Protein AF-A0A924R785-F1 (afdb_monomer)

pLDDT: mean 83.47, std 15.63, range [41.81, 98.19]

Sequence (136 aa):
MFKKLIALFFTPLLFVTAFSQTSTVRPKLKGWHLLNYQQDGYWGTGVKEAYELLAGRKSTTVVIAVIDSGIDTLHEDLKPILWTNPKEIPGNGKDDDGNGYTDDIHGWNFCGAANGENMAVNTHEIARVYHHWKKE

Mean predicted aligned error: 12.83 Å

Solvent-accessible surface area (backbone atoms only — not comparable to full-atom values): 9553 Å² total; per-residue (Å²): 143,83,84,83,86,81,86,81,83,83,76,84,81,79,79,77,79,77,80,77,80,74,79,73,76,72,72,83,70,79,66,49,62,44,32,30,45,92,84,71,70,31,94,29,70,26,50,66,61,51,51,62,75,48,59,94,59,87,84,76,94,77,90,78,90,83,92,73,100,73,77,70,73,78,39,81,90,45,46,86,72,58,64,65,46,88,60,49,63,87,82,71,82,44,48,70,70,69,83,84,52,63,50,42,43,76,55,80,70,90,71,38,45,98,86,70,45,80,57,92,74,74,83,53,65,69,59,54,52,47,63,73,69,54,76,132

Secondary structure (DSSP, 8-state):
-----------------------------TTGGG--HHHHSS-S--HHHHHHHHTTPPP--------SS---TT-TTTGGG----TT--TTSSS-SS-SS-TT-BTB--TTB-TTS-B-S----HHHHHHHHH---

Structure (mmCIF, N/CA/C/O backbone):
data_AF-A0A924R785-F1
#
_entry.id   AF-A0A924R785-F1
#
loop_
_atom_site.group_PDB
_atom_site.id
_atom_site.type_symbol
_atom_site.label_atom_id
_atom_site.label_alt_id
_atom_site.label_comp_id
_atom_site.label_asym_id
_atom_site.label_entity_id
_atom_site.label_seq_id
_atom_site.pdbx_PDB_ins_code
_atom_site.Cartn_x
_atom_site.Cartn_y
_atom_site.Cartn_z
_atom_site.occupancy
_atom_site.B_iso_or_equiv
_atom_site.auth_seq_id
_atom_site.auth_comp_id
_atom_site.auth_asym_id
_atom_site.auth_atom_id
_atom_site.pdbx_PDB_model_num
ATOM 1 N N . MET A 1 1 ? -20.350 52.053 89.224 1.00 44.69 1 MET A N 1
ATOM 2 C CA . MET A 1 1 ? -20.655 52.726 87.942 1.00 44.69 1 MET A CA 1
ATOM 3 C C . MET A 1 1 ? -19.370 52.876 87.141 1.00 44.69 1 MET A C 1
ATOM 5 O O . MET A 1 1 ? -18.648 53.824 87.374 1.00 44.69 1 MET A O 1
ATOM 9 N N . PHE A 1 2 ? -19.053 51.934 86.254 1.00 44.69 2 PHE A N 1
ATOM 10 C CA . PHE A 1 2 ? -18.031 52.102 85.210 1.00 44.69 2 PHE A CA 1
ATOM 11 C C . PHE A 1 2 ? -18.340 51.077 84.114 1.00 44.69 2 PHE A C 1
ATOM 13 O O . PHE A 1 2 ? -18.049 49.894 84.269 1.00 44.69 2 PHE A O 1
ATOM 20 N N . LYS A 1 3 ? -19.006 51.506 83.038 1.00 41.81 3 LYS A N 1
ATOM 21 C CA . LYS A 1 3 ? -19.176 50.694 81.826 1.00 41.81 3 LYS A CA 1
ATOM 22 C C . LYS A 1 3 ? -18.112 51.150 80.830 1.00 41.81 3 LYS A C 1
ATOM 24 O O . LYS A 1 3 ? -18.143 52.292 80.386 1.00 41.81 3 LYS A O 1
ATOM 29 N N . LYS A 1 4 ? -17.142 50.280 80.542 1.00 49.56 4 LYS A N 1
ATOM 30 C CA . LYS A 1 4 ? -16.124 50.504 79.510 1.00 49.56 4 LYS A CA 1
AT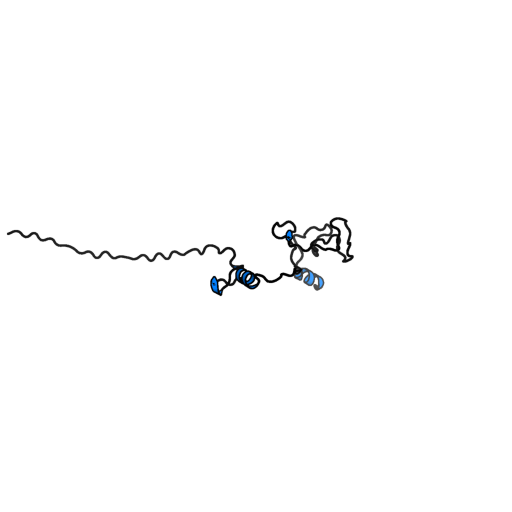OM 31 C C . LYS A 1 4 ? -16.767 50.339 78.129 1.00 49.56 4 LYS A C 1
ATOM 33 O O . LYS A 1 4 ? -17.403 49.322 77.867 1.00 49.56 4 LYS A O 1
ATOM 38 N N . LEU A 1 5 ? -16.598 51.352 77.282 1.00 49.38 5 LEU A N 1
ATOM 39 C CA . LEU A 1 5 ? -16.859 51.311 75.844 1.00 49.38 5 LEU A CA 1
ATOM 40 C C . LEU A 1 5 ? -15.955 50.256 75.188 1.00 49.38 5 LEU A C 1
ATOM 42 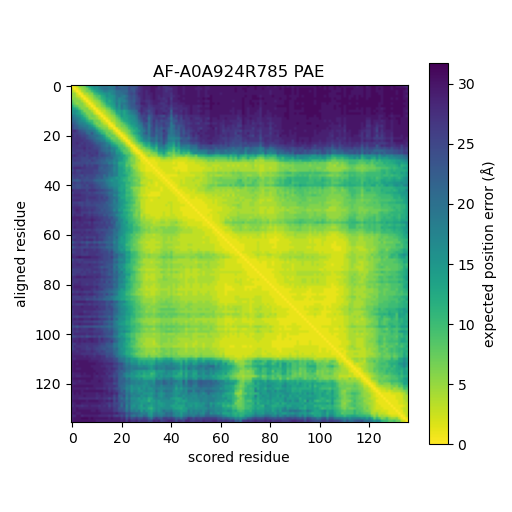O O . LEU A 1 5 ? -14.740 50.301 75.368 1.00 49.38 5 LEU A O 1
ATOM 46 N N . ILE A 1 6 ? -16.532 49.366 74.384 1.00 50.84 6 ILE A N 1
ATOM 47 C CA . ILE A 1 6 ? -15.803 48.582 73.381 1.00 50.84 6 ILE A CA 1
ATOM 48 C C . ILE A 1 6 ? -16.378 48.999 72.029 1.00 50.84 6 ILE A C 1
ATOM 50 O O . ILE A 1 6 ? -17.502 48.643 71.686 1.00 50.84 6 ILE A O 1
ATOM 54 N N . ALA A 1 7 ? -15.625 49.820 71.300 1.00 53.22 7 ALA A N 1
ATOM 55 C CA . ALA A 1 7 ? -15.922 50.167 69.919 1.00 53.22 7 ALA A CA 1
ATOM 56 C C . ALA A 1 7 ? -15.391 49.044 69.019 1.00 53.22 7 AL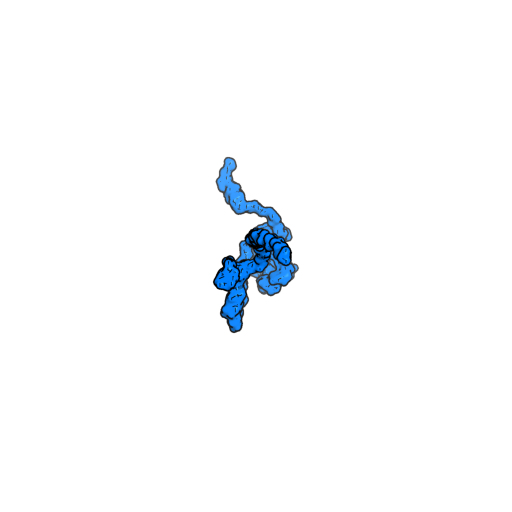A A C 1
ATOM 58 O O . ALA A 1 7 ? -14.181 48.859 68.900 1.00 53.22 7 ALA A O 1
ATOM 59 N N . LEU A 1 8 ? -16.297 48.272 68.419 1.00 48.44 8 LEU A N 1
ATOM 60 C CA . LEU A 1 8 ? -15.967 47.250 67.431 1.00 48.44 8 LEU A CA 1
ATOM 61 C C . LEU A 1 8 ? -16.000 47.912 66.043 1.00 48.44 8 LEU A C 1
ATOM 63 O O . LEU A 1 8 ? -17.072 48.150 65.491 1.00 48.44 8 LEU A O 1
ATOM 67 N N . PHE A 1 9 ? -14.836 48.265 65.496 1.00 49.72 9 PHE A N 1
ATOM 68 C CA . PHE A 1 9 ? -14.722 48.701 64.101 1.00 49.72 9 PHE A CA 1
ATOM 69 C C . PHE A 1 9 ? -14.873 47.477 63.190 1.00 49.72 9 PHE A C 1
ATOM 71 O O . PHE A 1 9 ? -14.023 4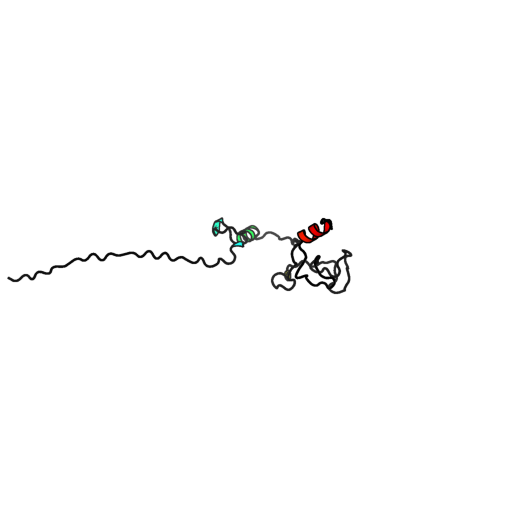6.591 63.184 1.00 49.72 9 PHE A O 1
ATOM 78 N N . PHE A 1 10 ? -15.971 47.421 62.439 1.00 52.34 10 PHE A N 1
ATOM 79 C CA . PHE A 1 10 ? -16.240 46.378 61.451 1.00 52.34 10 PHE A CA 1
ATOM 80 C C . PHE A 1 10 ? -15.605 46.797 60.116 1.00 52.34 10 PHE A C 1
ATOM 82 O O . PHE A 1 10 ? -16.152 47.629 59.394 1.00 52.34 10 PHE A O 1
ATOM 89 N N . THR A 1 11 ? -14.422 46.279 59.795 1.00 58.72 11 THR A N 1
ATOM 90 C CA . THR A 1 11 ? -13.821 46.425 58.461 1.00 58.72 11 THR A CA 1
ATOM 91 C C . THR A 1 11 ? -14.425 45.383 57.516 1.00 58.72 11 THR A C 1
ATOM 93 O O . THR A 1 11 ? -14.368 44.191 57.822 1.00 58.72 11 THR A O 1
ATOM 96 N N . PRO A 1 12 ? -14.997 45.765 56.359 1.00 54.81 12 PRO A N 1
ATOM 97 C CA . PRO A 1 12 ? -15.436 44.781 55.386 1.00 54.81 12 PRO A CA 1
ATOM 98 C C . PRO A 1 12 ? -14.202 44.231 54.667 1.00 54.81 12 PRO A C 1
ATOM 100 O O . PRO A 1 12 ? -13.506 44.944 53.943 1.00 54.81 12 PRO A O 1
ATOM 103 N N . LEU A 1 13 ? -13.917 42.950 54.887 1.00 57.16 13 LEU A N 1
ATOM 104 C CA . LEU A 1 13 ? -12.920 42.207 54.130 1.00 57.16 13 LEU A CA 1
ATOM 105 C C . LEU A 1 13 ? -13.467 42.017 52.705 1.00 57.16 13 LEU A C 1
ATOM 107 O O . LEU A 1 13 ? -14.348 41.189 52.476 1.00 57.16 13 LEU A O 1
ATOM 111 N N . LEU A 1 14 ? -12.993 42.826 51.753 1.00 57.59 14 LEU A N 1
ATOM 112 C CA . LEU A 1 14 ? -13.289 42.643 50.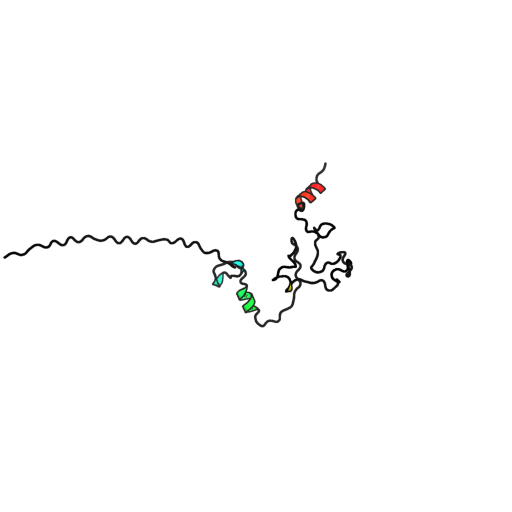331 1.00 57.59 14 LEU A CA 1
ATOM 113 C C . LEU A 1 14 ? -12.713 41.293 49.874 1.00 57.59 14 LEU A C 1
ATOM 115 O O . LEU A 1 14 ? -11.508 41.155 49.668 1.00 57.59 14 LEU A O 1
ATOM 119 N N . PHE A 1 15 ? -13.579 40.296 49.701 1.00 58.91 15 PHE A N 1
ATOM 120 C CA . PHE A 1 15 ? -13.244 39.060 49.000 1.00 58.91 15 PHE A CA 1
ATOM 121 C C . PHE A 1 15 ? -13.136 39.362 47.501 1.00 58.91 15 PHE A C 1
ATOM 123 O O . PHE A 1 15 ? -14.123 39.342 46.769 1.00 58.91 15 PHE A O 1
ATOM 130 N N . VAL A 1 16 ? -11.925 39.662 47.032 1.00 61.69 16 VAL A N 1
ATOM 131 C CA . VAL A 1 16 ? -11.618 39.629 45.600 1.00 61.69 16 VAL A CA 1
ATOM 132 C C . VAL A 1 16 ? -11.487 38.159 45.212 1.00 61.69 16 VAL A C 1
ATOM 134 O O . VAL A 1 16 ? -10.466 37.525 45.466 1.00 61.69 16 VAL A O 1
ATOM 137 N N . THR A 1 17 ? -12.529 37.585 44.615 1.00 61.62 17 THR A N 1
ATOM 138 C CA . THR A 1 17 ? -12.407 36.293 43.937 1.00 61.62 17 THR A CA 1
ATOM 139 C C . THR A 1 17 ? -11.569 36.503 42.681 1.00 61.62 17 THR A C 1
ATOM 141 O O . THR A 1 17 ? -12.069 36.971 41.657 1.00 61.62 17 THR A O 1
ATOM 144 N N . ALA A 1 18 ? -10.279 36.187 42.760 1.00 59.94 18 ALA A N 1
ATOM 145 C CA . ALA A 1 18 ? -9.434 36.060 41.587 1.00 59.94 18 ALA A CA 1
ATOM 146 C C . ALA A 1 18 ? -9.952 34.883 40.746 1.00 59.94 18 ALA A C 1
ATOM 148 O O . ALA A 1 18 ? -9.715 33.719 41.067 1.00 59.94 18 ALA A O 1
ATOM 149 N N . PHE A 1 19 ? -10.681 35.180 39.670 1.00 64.12 19 PHE A N 1
ATOM 150 C CA . PHE A 1 19 ? -10.911 34.217 38.599 1.00 64.12 19 PHE A CA 1
ATOM 151 C C . PHE A 1 19 ? -9.557 33.938 37.938 1.00 64.12 19 PHE A C 1
ATOM 153 O O . PHE A 1 19 ? -9.097 34.691 37.083 1.00 64.12 19 PHE A O 1
ATOM 160 N N . SER A 1 20 ? -8.888 32.867 38.360 1.00 62.16 20 SER A N 1
ATOM 161 C CA . SER A 1 20 ? -7.768 32.319 37.604 1.00 62.16 20 SER A CA 1
ATOM 162 C C . SER A 1 20 ? -8.337 31.676 36.339 1.00 62.16 20 SER A C 1
ATOM 164 O O . SER A 1 20 ? -8.886 30.575 36.384 1.00 62.16 20 SER A O 1
ATOM 166 N N . GLN A 1 21 ? -8.241 32.364 35.197 1.00 62.44 21 GLN A N 1
ATOM 167 C CA . GLN A 1 21 ? -8.330 31.686 33.907 1.00 62.44 21 GLN A CA 1
ATOM 168 C C . GLN A 1 21 ? -7.069 30.838 33.766 1.00 62.44 21 GLN A C 1
ATOM 170 O O . GLN A 1 21 ? -6.022 31.302 33.320 1.00 62.44 21 GLN A O 1
ATOM 175 N N . THR A 1 22 ? -7.165 29.577 34.183 1.00 56.28 22 THR A N 1
ATOM 176 C CA . THR A 1 22 ? -6.199 28.572 33.758 1.00 56.28 22 THR A CA 1
ATOM 177 C C . THR A 1 22 ? -6.393 28.405 32.258 1.00 56.28 22 THR A C 1
ATOM 179 O O . THR A 1 22 ? -7.333 27.744 31.815 1.00 56.28 22 THR A O 1
ATOM 182 N N . SER A 1 23 ? -5.525 29.031 31.467 1.00 56.72 23 SER A N 1
ATOM 183 C CA . SER A 1 23 ? -5.326 28.674 30.068 1.00 56.72 23 SER A CA 1
ATOM 184 C C . SER A 1 23 ? -4.862 27.224 30.054 1.00 56.72 23 SER A C 1
ATOM 186 O O . SER A 1 23 ? -3.672 26.940 30.188 1.00 56.72 23 SER A O 1
ATOM 188 N N . THR A 1 24 ? -5.800 26.282 29.975 1.00 59.25 24 THR A N 1
ATOM 189 C CA . THR A 1 24 ? -5.460 24.887 29.736 1.00 59.25 24 THR A CA 1
ATOM 190 C C . THR A 1 24 ? -4.825 24.853 28.353 1.00 59.25 24 THR A C 1
ATOM 192 O O . THR A 1 24 ? -5.499 24.952 27.328 1.00 59.25 24 THR A O 1
ATOM 195 N N . VAL A 1 25 ? -3.492 24.793 28.306 1.00 60.50 25 VAL A N 1
ATOM 196 C CA . VAL A 1 25 ? -2.788 24.357 27.103 1.00 60.50 25 VAL A CA 1
ATOM 197 C C . VAL A 1 25 ? -3.390 22.995 26.800 1.00 60.50 25 VAL A C 1
ATOM 199 O O . VAL A 1 25 ? -3.150 22.041 27.538 1.00 60.50 25 VAL A O 1
ATOM 202 N N . ARG A 1 26 ? -4.276 22.930 25.798 1.00 61.09 26 ARG A N 1
ATOM 203 C CA . ARG A 1 26 ? -4.934 21.678 25.437 1.00 61.09 26 ARG A CA 1
ATOM 204 C C . ARG A 1 26 ? -3.814 20.698 25.092 1.00 61.09 26 ARG A C 1
ATOM 206 O O . ARG A 1 26 ? -3.054 20.993 24.165 1.00 61.09 26 ARG A O 1
ATOM 213 N N . PRO A 1 27 ? -3.646 19.598 25.849 1.00 69.75 27 PRO A N 1
ATOM 214 C CA . PRO A 1 27 ? -2.607 18.631 25.545 1.00 69.75 27 PRO A CA 1
ATOM 215 C C . PRO A 1 27 ? -2.774 18.199 24.090 1.00 69.75 27 PRO A C 1
ATOM 217 O O . PRO A 1 27 ? -3.901 18.029 23.618 1.00 69.75 27 PRO A O 1
ATOM 220 N N . LYS A 1 28 ? -1.659 18.092 23.358 1.00 69.25 28 LYS A N 1
ATOM 221 C CA . LYS A 1 28 ? -1.668 17.704 21.945 1.00 69.25 28 LYS A CA 1
ATOM 222 C C . LYS A 1 28 ? -2.427 16.385 21.820 1.00 69.25 28 LYS A C 1
ATOM 224 O O . LYS A 1 28 ? -1.951 15.352 22.287 1.00 69.25 28 LYS A O 1
ATOM 229 N N . LEU A 1 29 ? -3.615 16.440 21.222 1.00 81.44 29 LEU A N 1
ATOM 230 C CA . LEU A 1 29 ? -4.495 15.287 21.131 1.00 81.44 29 LEU A CA 1
ATOM 231 C C . LEU A 1 29 ? -3.873 14.252 20.192 1.00 81.44 29 LEU A C 1
ATOM 233 O O . LEU A 1 29 ? -3.803 14.445 18.975 1.00 81.44 29 LEU A O 1
ATOM 237 N N . LYS A 1 30 ? -3.373 13.161 20.769 1.00 87.50 30 LYS A N 1
ATOM 238 C CA . LYS A 1 30 ? -2.830 12.036 20.009 1.00 87.50 30 LYS A CA 1
ATOM 239 C C . LYS A 1 30 ? -3.995 11.260 19.394 1.00 87.50 30 LYS A C 1
ATOM 241 O O . LYS A 1 30 ? -4.964 10.971 20.082 1.00 87.50 30 LYS A O 1
ATOM 246 N N . GLY A 1 31 ? -3.898 10.931 18.106 1.00 90.25 31 GLY A N 1
ATOM 247 C CA . GLY A 1 31 ? -4.915 10.115 17.435 1.00 90.25 31 GLY A CA 1
ATOM 248 C C . GLY A 1 31 ? -6.205 10.852 17.063 1.00 90.25 31 GLY A C 1
ATOM 249 O O . GLY A 1 31 ? -7.188 10.189 16.771 1.00 90.25 31 GLY A O 1
ATOM 250 N N . TRP A 1 32 ? -6.213 12.192 17.027 1.00 91.56 32 TRP A N 1
ATOM 251 C CA . TRP A 1 32 ? -7.412 12.981 16.686 1.00 91.56 32 TRP A CA 1
ATOM 252 C C . TRP A 1 32 ? -8.088 12.540 15.376 1.00 91.56 32 TRP A C 1
ATOM 254 O O . TRP A 1 32 ? -9.307 12.572 15.266 1.00 91.56 32 TRP A O 1
ATOM 264 N N . HIS A 1 33 ? -7.290 12.098 14.400 1.00 93.25 33 HIS A N 1
ATOM 265 C CA . HIS A 1 33 ? -7.743 11.628 13.094 1.00 93.25 33 HIS A CA 1
ATOM 266 C C . HIS A 1 33 ? -8.587 10.350 13.168 1.00 93.25 33 HIS A C 1
ATOM 268 O O . HIS A 1 33 ? -9.305 10.073 12.222 1.00 93.25 33 HIS A O 1
ATOM 274 N N . LEU A 1 34 ? -8.532 9.596 14.270 1.00 93.88 34 LEU A N 1
ATOM 275 C CA . LEU A 1 34 ? -9.325 8.382 14.482 1.00 93.88 34 LEU A CA 1
ATOM 276 C C . LEU A 1 34 ? -10.675 8.656 15.163 1.00 93.88 34 LEU A C 1
ATOM 278 O O . LEU A 1 34 ? -11.534 7.777 15.161 1.00 93.88 34 LEU A O 1
ATOM 282 N N . LEU A 1 35 ? -10.840 9.843 15.757 1.00 92.69 35 LEU A N 1
ATOM 283 C CA . LEU A 1 35 ? -12.017 10.237 16.536 1.00 92.69 35 LEU A CA 1
ATOM 284 C C . LEU A 1 35 ? -13.210 10.578 15.639 1.00 92.69 35 LEU A C 1
ATOM 286 O O . LEU A 1 35 ? -13.055 10.746 14.427 1.00 92.69 35 LEU A O 1
ATOM 290 N N . ASN A 1 36 ? -14.391 10.722 16.235 1.00 92.69 36 ASN A N 1
ATOM 291 C CA . ASN A 1 36 ? -15.588 11.165 15.527 1.00 92.69 36 ASN A CA 1
ATOM 292 C C . ASN A 1 36 ? -16.146 12.473 16.117 1.00 92.69 36 ASN A C 1
ATOM 294 O O . ASN A 1 36 ? -15.997 12.781 17.301 1.00 92.69 36 ASN A O 1
ATOM 298 N N . TYR A 1 37 ? -16.831 13.258 15.284 1.00 90.62 37 TYR A N 1
ATOM 299 C CA . TYR A 1 37 ? -17.323 14.569 15.710 1.00 90.62 37 TYR A CA 1
ATOM 300 C C . TYR A 1 37 ? -18.469 14.471 16.724 1.00 90.62 37 TYR A C 1
ATOM 302 O O . TYR A 1 37 ? -18.541 15.269 17.653 1.00 90.62 37 TYR A O 1
ATOM 310 N N . GLN A 1 38 ? -19.363 13.498 16.560 1.00 89.94 38 GLN A N 1
ATOM 311 C CA . GLN A 1 38 ? -20.598 13.399 17.342 1.00 89.94 38 GLN A CA 1
ATOM 312 C C . GLN A 1 38 ? -20.352 13.027 18.811 1.00 89.94 38 GLN A C 1
ATOM 314 O O . GLN A 1 38 ? -21.115 13.449 19.675 1.00 89.94 38 GLN A O 1
ATOM 319 N N . GLN A 1 39 ? -19.307 12.251 19.089 1.00 86.62 39 GLN A N 1
ATOM 320 C CA . GLN A 1 39 ? -18.955 11.766 20.421 1.00 86.62 39 GLN A CA 1
ATOM 321 C C . GLN A 1 39 ? -17.774 12.542 21.007 1.00 86.62 39 GLN A C 1
ATOM 323 O O . GLN A 1 39 ? -17.824 12.931 22.172 1.00 86.62 39 GLN A O 1
ATOM 328 N N . ASP A 1 40 ? -16.736 12.807 20.205 1.00 87.50 40 ASP A N 1
ATOM 329 C CA . ASP A 1 40 ? -15.481 13.383 20.701 1.00 87.50 40 ASP A CA 1
ATOM 330 C C . ASP A 1 40 ? -15.339 14.885 20.402 1.00 87.50 40 ASP A C 1
ATOM 332 O O . ASP A 1 40 ? -14.475 15.553 20.972 1.00 87.50 40 ASP A O 1
ATOM 336 N N . GLY A 1 41 ? -16.156 15.436 19.496 1.00 89.50 41 GLY A N 1
ATOM 337 C CA . GLY A 1 41 ? -16.074 16.835 19.061 1.00 89.50 41 GLY A CA 1
ATOM 338 C C . GLY A 1 41 ? -14.946 17.131 18.063 1.00 89.50 41 GLY A C 1
ATOM 339 O O . GLY A 1 41 ? -14.669 18.300 17.787 1.00 89.50 41 GLY A O 1
ATOM 340 N N . TYR A 1 42 ? -14.301 16.098 17.504 1.00 89.56 42 TYR A N 1
ATOM 341 C CA . TYR A 1 42 ? -13.207 16.225 16.534 1.00 89.56 42 TYR A CA 1
ATOM 342 C C . TYR A 1 42 ? -13.588 15.669 15.161 1.00 89.56 42 TYR A C 1
ATOM 344 O O . TYR A 1 42 ? -14.183 14.603 15.045 1.00 89.56 42 TYR A O 1
ATOM 352 N N . TRP A 1 43 ? -13.191 16.375 14.103 1.00 90.62 43 TRP A N 1
ATOM 353 C CA . TRP A 1 43 ? -13.405 15.968 12.710 1.00 90.62 43 TRP A CA 1
ATOM 354 C C . TRP A 1 43 ? -12.396 14.899 12.256 1.00 90.62 43 TRP A C 1
ATOM 356 O O . TRP A 1 43 ? -11.573 15.154 11.380 1.00 90.62 43 TRP A O 1
ATOM 366 N N . GLY A 1 44 ? -12.413 13.727 12.889 1.00 93.50 44 GLY A N 1
ATOM 367 C CA . GLY A 1 44 ? -11.657 12.554 12.444 1.00 93.50 44 GLY A CA 1
ATOM 368 C C . GLY A 1 44 ? -12.488 11.617 11.560 1.00 93.50 44 GLY A C 1
ATOM 369 O O . GLY A 1 44 ? -13.578 11.965 11.103 1.00 93.50 44 GLY A O 1
ATOM 370 N N . THR A 1 45 ? -11.958 10.422 11.301 1.00 94.81 45 THR A N 1
ATOM 371 C CA . THR A 1 45 ? -12.568 9.412 10.425 1.00 94.81 45 THR A CA 1
ATOM 372 C C . THR A 1 45 ? -13.525 8.457 11.143 1.00 94.81 45 THR A C 1
ATOM 374 O O . THR A 1 45 ? -14.183 7.672 10.464 1.00 94.81 45 THR A O 1
ATOM 377 N N . GLY A 1 46 ? -13.632 8.508 12.478 1.00 95.56 46 GLY A N 1
ATOM 378 C CA . GLY A 1 46 ? -14.524 7.630 13.250 1.00 95.56 46 GLY A CA 1
ATOM 379 C C . GLY A 1 46 ? -14.192 6.141 13.099 1.00 95.56 46 GLY A C 1
ATOM 380 O O . GLY A 1 46 ? -15.052 5.311 12.793 1.00 95.56 46 GLY A O 1
ATOM 381 N N . VAL A 1 47 ? -12.909 5.796 13.243 1.00 94.88 47 VAL A N 1
ATOM 382 C CA . VAL A 1 47 ? -12.415 4.433 12.975 1.00 94.88 47 VAL A CA 1
ATOM 383 C C . VAL A 1 47 ? -13.016 3.416 13.940 1.00 94.88 47 VAL A C 1
ATOM 385 O O . VAL A 1 47 ? -13.318 2.290 13.545 1.00 94.88 47 VAL A O 1
ATOM 388 N N . LYS A 1 48 ? -13.207 3.800 15.204 1.00 91.38 48 LYS A N 1
ATOM 389 C CA . LYS A 1 48 ? -13.752 2.909 16.231 1.00 91.38 48 LYS A CA 1
ATOM 390 C C . LYS A 1 48 ? -15.182 2.482 15.887 1.00 91.38 48 LYS A C 1
ATOM 392 O O . LYS A 1 48 ? -15.490 1.294 15.919 1.00 91.38 48 LYS A O 1
ATOM 397 N N . GLU A 1 49 ? -16.019 3.431 15.485 1.00 92.69 49 GLU A N 1
ATOM 398 C CA . GLU A 1 49 ? -17.417 3.196 15.115 1.00 92.69 49 GLU A CA 1
ATOM 399 C C . GLU A 1 49 ? -17.505 2.341 13.849 1.00 92.69 49 GLU A C 1
ATOM 401 O O . GLU A 1 49 ? -18.367 1.469 13.745 1.00 92.69 49 GLU A O 1
ATOM 406 N N . ALA A 1 50 ? -16.584 2.544 12.900 1.00 94.06 50 ALA A N 1
ATOM 407 C CA . ALA A 1 50 ? -16.484 1.702 11.715 1.00 94.06 50 ALA A CA 1
ATOM 408 C C . ALA A 1 50 ? -16.175 0.239 12.081 1.00 94.06 50 ALA A C 1
ATOM 410 O O . ALA A 1 50 ? -16.821 -0.669 11.557 1.00 94.06 50 ALA A O 1
ATOM 411 N N . TYR A 1 51 ? -15.245 -0.011 13.011 1.00 94.31 51 TYR A N 1
ATOM 412 C CA . TYR A 1 51 ? -14.965 -1.369 13.492 1.00 94.31 51 TYR A CA 1
ATOM 413 C C . TYR A 1 51 ? -16.163 -1.996 14.213 1.00 94.31 51 TYR A C 1
ATOM 415 O O . TYR A 1 51 ? -16.474 -3.160 13.965 1.00 94.31 51 TYR A O 1
ATOM 423 N N . GLU A 1 52 ? -16.864 -1.237 15.059 1.00 94.69 52 GLU A N 1
ATOM 424 C CA . GLU A 1 52 ? -18.076 -1.704 15.745 1.00 94.69 52 GLU A CA 1
ATOM 425 C C . GLU A 1 52 ? -19.198 -2.044 14.747 1.00 94.69 52 GLU A C 1
ATOM 427 O O . GLU A 1 52 ? -19.830 -3.094 14.857 1.00 94.69 52 GLU A O 1
ATOM 432 N N . LEU A 1 53 ? -19.400 -1.216 13.716 1.00 95.12 53 LEU A N 1
ATOM 433 C CA . LEU A 1 53 ? -20.382 -1.448 12.647 1.00 95.12 53 LEU A CA 1
ATOM 434 C C . LEU A 1 53 ? -20.080 -2.708 11.815 1.00 95.12 53 LEU A C 1
ATOM 436 O O . LEU A 1 53 ? -20.993 -3.381 11.315 1.00 95.12 53 LEU A O 1
ATOM 440 N N . LEU A 1 54 ? -18.793 -2.995 11.615 1.00 95.56 54 LEU A N 1
ATOM 441 C CA . LEU A 1 54 ? -18.309 -4.128 10.828 1.00 95.56 54 LEU A CA 1
ATOM 442 C C . LEU A 1 54 ? -18.110 -5.399 11.666 1.00 95.56 54 LEU A C 1
ATOM 444 O O . LEU A 1 54 ? -17.819 -6.455 11.098 1.00 95.56 54 LEU A O 1
ATOM 448 N N . ALA A 1 55 ? -18.301 -5.334 12.985 1.00 96.06 55 ALA A N 1
ATOM 449 C CA . ALA A 1 55 ? -18.117 -6.467 13.880 1.00 96.06 55 ALA A CA 1
ATOM 450 C C . ALA A 1 55 ? -18.970 -7.675 13.452 1.00 96.06 55 ALA A C 1
ATOM 452 O O . ALA A 1 55 ? -20.158 -7.561 13.147 1.00 96.06 55 ALA A O 1
ATOM 453 N N . GLY A 1 56 ? -18.344 -8.853 13.399 1.00 95.31 56 GLY A N 1
ATOM 454 C CA . GLY A 1 56 ? -18.997 -10.104 12.997 1.00 95.31 56 GLY A CA 1
ATOM 455 C C . GLY A 1 56 ? -19.259 -10.256 11.494 1.00 95.31 56 GLY A C 1
ATOM 456 O O . GLY A 1 56 ? -19.756 -11.300 11.071 1.00 95.31 56 GLY A O 1
ATOM 457 N N . ARG A 1 57 ? -18.911 -9.266 10.662 1.00 96.25 57 ARG A N 1
ATOM 458 C CA . ARG A 1 57 ? -18.995 -9.400 9.202 1.00 96.25 57 ARG A CA 1
ATOM 459 C C . ARG A 1 57 ? -17.781 -10.151 8.662 1.00 96.25 57 ARG A C 1
ATOM 461 O O . ARG A 1 57 ? -16.661 -9.985 9.138 1.00 96.25 57 ARG A O 1
ATOM 468 N N . LYS A 1 58 ? -17.995 -10.960 7.622 1.00 96.12 58 LYS A N 1
ATOM 469 C CA . LYS A 1 58 ? -16.908 -11.644 6.915 1.00 96.12 58 LYS A CA 1
ATOM 470 C C . LYS A 1 58 ? -16.087 -10.622 6.122 1.00 96.12 58 LYS A C 1
ATOM 472 O O . LYS A 1 58 ? -16.639 -9.922 5.275 1.00 96.12 58 LYS A O 1
ATOM 477 N N . SER A 1 59 ? -14.784 -10.558 6.378 1.00 93.19 59 SER A N 1
ATOM 478 C CA . SER A 1 59 ? -13.856 -9.723 5.614 1.00 93.19 59 SER A CA 1
ATOM 479 C C . SER A 1 59 ? -13.478 -10.380 4.284 1.00 93.19 59 SER A C 1
ATOM 481 O O . SER A 1 59 ? -13.514 -11.602 4.126 1.00 93.19 59 SER A O 1
ATOM 483 N N . THR A 1 60 ? -13.128 -9.545 3.308 1.00 95.00 60 THR A N 1
ATOM 484 C CA . THR A 1 60 ? -12.492 -9.957 2.053 1.00 95.00 60 THR A CA 1
ATOM 485 C C . THR A 1 60 ? -11.235 -9.122 1.891 1.00 95.00 60 THR A C 1
ATOM 487 O O . THR A 1 60 ? -11.291 -7.904 2.053 1.00 95.00 60 THR A O 1
ATOM 490 N N . THR A 1 61 ? -10.109 -9.766 1.601 1.00 94.44 61 THR A N 1
ATOM 491 C CA . THR A 1 61 ? -8.856 -9.059 1.331 1.00 94.44 61 THR A CA 1
ATOM 492 C C . THR A 1 61 ? -8.975 -8.304 0.014 1.00 94.44 61 THR A C 1
ATOM 494 O O . THR A 1 61 ? -9.345 -8.884 -1.006 1.00 94.44 61 THR A O 1
ATOM 497 N N . VAL A 1 62 ? -8.653 -7.014 0.042 1.00 95.81 62 VAL A N 1
ATOM 498 C CA . VAL A 1 62 ? -8.622 -6.142 -1.134 1.00 95.81 62 VAL A CA 1
ATOM 499 C C . VAL A 1 62 ? -7.184 -5.692 -1.341 1.00 95.81 62 VAL A C 1
ATOM 501 O O . VAL A 1 62 ? -6.540 -5.239 -0.398 1.00 95.81 62 VAL A O 1
ATOM 504 N N . VAL A 1 63 ? -6.686 -5.819 -2.570 1.00 96.00 63 VAL A N 1
ATOM 505 C CA . VAL A 1 63 ? -5.376 -5.283 -2.954 1.00 96.00 63 VAL A CA 1
ATOM 506 C C . VAL A 1 63 ? -5.556 -3.817 -3.334 1.00 96.00 63 VAL A C 1
ATOM 508 O O . VAL A 1 63 ? -6.394 -3.495 -4.177 1.00 96.00 63 VAL A O 1
ATOM 511 N N . ILE A 1 64 ? -4.788 -2.933 -2.699 1.00 96.56 64 ILE A N 1
ATOM 512 C CA . ILE A 1 64 ? -4.826 -1.485 -2.929 1.00 96.56 64 ILE A CA 1
ATOM 513 C C . ILE A 1 64 ? -3.472 -1.059 -3.492 1.00 96.56 64 ILE A C 1
ATOM 515 O O . ILE A 1 64 ? -2.446 -1.272 -2.852 1.00 96.56 64 ILE A O 1
ATOM 519 N N . ALA A 1 65 ? -3.472 -0.445 -4.676 1.00 95.94 65 ALA A N 1
ATOM 520 C CA . ALA A 1 65 ? -2.274 0.147 -5.261 1.00 95.94 65 ALA A CA 1
ATOM 521 C C . ALA A 1 65 ? -2.053 1.555 -4.692 1.00 95.94 65 ALA A C 1
ATOM 523 O O . ALA A 1 65 ? -2.933 2.413 -4.792 1.00 95.94 65 ALA A O 1
ATOM 524 N N . VAL A 1 66 ? -0.876 1.792 -4.112 1.00 95.75 66 VAL A N 1
ATOM 525 C CA . VAL A 1 66 ? -0.458 3.101 -3.597 1.00 95.75 66 VAL A CA 1
ATOM 526 C C . VAL A 1 66 ? 0.588 3.679 -4.545 1.00 95.75 66 VAL A C 1
ATOM 528 O O . VAL A 1 66 ? 1.660 3.104 -4.704 1.00 95.75 66 VAL A O 1
ATOM 531 N N . ILE A 1 67 ? 0.267 4.806 -5.185 1.00 93.56 67 ILE A N 1
ATOM 532 C CA . ILE A 1 67 ? 1.177 5.524 -6.086 1.00 93.56 67 ILE A CA 1
ATOM 533 C C . ILE A 1 67 ? 1.722 6.729 -5.324 1.00 93.56 67 ILE A C 1
ATOM 535 O O . ILE A 1 67 ? 1.080 7.776 -5.261 1.00 93.56 67 ILE A O 1
ATOM 539 N N . ASP A 1 68 ? 2.885 6.551 -4.713 1.00 90.94 68 ASP A N 1
ATOM 540 C CA . ASP A 1 68 ? 3.552 7.557 -3.886 1.00 90.94 68 ASP A CA 1
ATOM 541 C C . ASP A 1 68 ? 5.079 7.424 -4.071 1.00 90.94 68 ASP A C 1
ATOM 543 O O . ASP A 1 68 ? 5.564 6.872 -5.057 1.00 90.94 68 ASP A O 1
ATOM 547 N N . SER A 1 69 ? 5.843 7.910 -3.107 1.00 87.19 69 SER A N 1
ATOM 548 C CA . SER A 1 69 ? 7.297 7.837 -2.977 1.00 87.19 69 SER A CA 1
ATOM 549 C C . SER A 1 69 ? 7.844 6.449 -2.612 1.00 87.19 69 SER A C 1
ATOM 551 O O . SER A 1 69 ? 9.054 6.294 -2.452 1.00 87.19 69 SER A O 1
ATOM 553 N N . GLY A 1 70 ? 6.976 5.442 -2.495 1.00 89.19 70 GLY A N 1
ATOM 554 C CA . GLY A 1 70 ? 7.312 4.081 -2.081 1.00 89.19 70 GLY A CA 1
ATOM 555 C C . GLY A 1 70 ? 6.800 3.747 -0.680 1.00 89.19 70 GLY A C 1
ATOM 556 O O . GLY A 1 70 ? 5.985 4.464 -0.102 1.00 89.19 70 GLY A O 1
ATOM 557 N N . ILE A 1 71 ? 7.266 2.621 -0.141 1.00 91.75 71 ILE A N 1
ATOM 558 C CA . ILE A 1 71 ? 6.907 2.124 1.189 1.00 91.75 71 ILE A CA 1
ATOM 559 C C . ILE A 1 71 ? 8.135 1.508 1.858 1.00 91.75 71 ILE A C 1
ATOM 561 O O . ILE A 1 71 ? 8.960 0.880 1.195 1.00 91.75 71 ILE A O 1
ATOM 565 N N . ASP A 1 72 ? 8.254 1.673 3.175 1.00 92.38 72 ASP A N 1
ATOM 566 C CA . ASP A 1 72 ? 9.238 0.927 3.957 1.00 92.38 72 ASP A CA 1
ATOM 567 C C . ASP A 1 72 ? 8.769 -0.525 4.101 1.00 92.38 72 ASP A C 1
ATOM 569 O O . ASP A 1 72 ? 7.883 -0.843 4.899 1.00 92.38 72 ASP A O 1
ATOM 573 N N . THR A 1 73 ? 9.367 -1.412 3.308 1.00 93.25 73 THR A N 1
ATOM 574 C CA . THR A 1 73 ? 9.017 -2.835 3.281 1.00 93.25 73 THR A CA 1
ATOM 575 C C . THR A 1 73 ? 9.463 -3.593 4.535 1.00 93.25 73 THR A C 1
ATOM 577 O O . THR A 1 73 ? 9.037 -4.730 4.758 1.00 93.25 73 THR A O 1
ATOM 580 N N . LEU A 1 74 ? 10.298 -2.977 5.380 1.00 94.62 74 LEU A N 1
ATOM 581 C CA . LEU A 1 74 ? 10.795 -3.553 6.628 1.00 94.62 74 LEU A CA 1
ATOM 582 C C . LEU A 1 74 ? 10.043 -3.047 7.863 1.00 94.62 74 LEU A C 1
ATOM 584 O O . LEU A 1 74 ? 10.279 -3.564 8.957 1.00 94.62 74 LEU A O 1
ATOM 588 N N . HIS A 1 75 ? 9.121 -2.094 7.702 1.00 96.69 75 HIS A N 1
ATOM 589 C CA . HIS A 1 75 ? 8.338 -1.550 8.805 1.00 96.69 75 HIS A CA 1
ATOM 590 C C . HIS A 1 75 ? 7.495 -2.645 9.478 1.00 96.69 75 HIS A C 1
ATOM 592 O O . HIS A 1 75 ? 6.704 -3.328 8.822 1.00 96.69 75 HIS A O 1
ATOM 598 N N . GLU A 1 76 ? 7.622 -2.784 10.800 1.00 97.06 76 GLU A N 1
ATOM 599 C CA . GLU A 1 76 ? 7.041 -3.893 11.573 1.00 97.06 76 GLU A CA 1
ATOM 600 C C . GLU A 1 76 ? 5.516 -4.023 11.421 1.00 97.06 76 GLU A C 1
ATOM 602 O O . GLU A 1 76 ? 5.017 -5.127 11.211 1.00 97.06 76 GLU A O 1
ATOM 607 N N . ASP A 1 77 ? 4.795 -2.898 11.418 1.00 96.00 77 ASP A N 1
ATOM 608 C CA . ASP A 1 77 ? 3.333 -2.883 11.258 1.00 96.00 77 ASP A CA 1
ATOM 609 C C . ASP A 1 77 ? 2.850 -3.049 9.806 1.00 96.00 77 ASP A C 1
ATOM 611 O O . ASP A 1 77 ? 1.682 -3.368 9.583 1.00 96.00 77 ASP A O 1
ATOM 615 N N . LEU A 1 78 ? 3.712 -2.826 8.806 1.00 95.62 78 LEU A N 1
ATOM 616 C CA . LEU A 1 78 ? 3.311 -2.856 7.391 1.00 95.62 78 LEU A CA 1
ATOM 617 C C . LEU A 1 78 ? 3.702 -4.164 6.717 1.00 95.62 78 LEU A C 1
ATOM 619 O O . LEU A 1 78 ? 2.925 -4.704 5.934 1.00 95.62 78 LEU A O 1
ATOM 623 N N . LYS A 1 79 ? 4.869 -4.715 7.059 1.00 94.94 79 LYS A N 1
ATOM 624 C CA . LYS A 1 79 ? 5.401 -5.956 6.488 1.00 94.94 79 LYS A CA 1
ATOM 625 C C . LYS A 1 79 ? 4.376 -7.102 6.396 1.00 94.94 79 LYS A C 1
ATOM 627 O O . LYS A 1 79 ? 4.352 -7.759 5.358 1.00 94.94 79 LYS A O 1
ATOM 632 N N . PRO A 1 80 ? 3.509 -7.357 7.400 1.00 95.75 80 PRO A N 1
ATOM 633 C CA . PRO A 1 80 ? 2.544 -8.457 7.332 1.00 95.75 80 PRO A CA 1
ATOM 634 C C . PRO A 1 80 ? 1.389 -8.235 6.345 1.00 95.75 80 PRO A C 1
ATOM 636 O O . PRO A 1 80 ? 0.702 -9.195 6.002 1.00 95.75 80 PRO A O 1
ATOM 639 N N . ILE A 1 81 ? 1.136 -6.987 5.934 1.00 95.81 81 ILE A N 1
ATOM 640 C CA . ILE A 1 81 ? 0.006 -6.605 5.072 1.00 95.81 81 ILE A CA 1
ATOM 641 C C . ILE A 1 81 ? 0.436 -6.184 3.663 1.00 95.81 81 ILE A C 1
ATOM 643 O O . ILE A 1 81 ? -0.426 -5.886 2.835 1.00 95.81 81 ILE A O 1
ATOM 647 N N . LEU A 1 82 ? 1.743 -6.149 3.381 1.00 96.75 82 LEU A N 1
ATOM 648 C CA . LEU A 1 82 ? 2.245 -5.861 2.042 1.00 96.75 82 LEU A CA 1
ATOM 649 C C . LEU A 1 82 ? 1.737 -6.912 1.060 1.00 96.75 82 LEU A C 1
ATOM 651 O O . LEU A 1 82 ? 1.760 -8.114 1.325 1.00 96.75 82 LEU A O 1
ATOM 655 N N . TRP A 1 83 ? 1.309 -6.441 -0.105 1.00 97.31 83 TRP A N 1
ATOM 656 C CA . TRP A 1 83 ? 1.048 -7.328 -1.223 1.00 97.31 83 TRP A CA 1
ATOM 657 C C . TRP A 1 83 ? 2.362 -7.966 -1.692 1.00 97.31 83 TRP A C 1
ATOM 659 O O . TRP A 1 83 ? 3.400 -7.305 -1.721 1.00 97.31 83 TRP A O 1
ATOM 669 N N . THR A 1 84 ? 2.308 -9.248 -2.050 1.00 96.81 84 THR A N 1
ATOM 670 C CA . THR A 1 84 ? 3.419 -9.978 -2.667 1.00 96.81 84 THR A CA 1
ATOM 671 C C . THR A 1 84 ? 2.995 -10.425 -4.053 1.00 96.81 84 THR A C 1
ATOM 673 O O . THR A 1 84 ? 1.944 -11.063 -4.166 1.00 96.81 84 THR A O 1
ATOM 676 N N . ASN A 1 85 ? 3.795 -10.120 -5.080 1.00 97.31 85 ASN A N 1
ATOM 677 C CA . ASN A 1 85 ? 3.538 -10.583 -6.440 1.00 97.31 85 ASN A CA 1
ATOM 678 C C . ASN A 1 85 ? 3.598 -12.122 -6.468 1.00 97.31 85 ASN A C 1
ATOM 680 O O . ASN A 1 85 ? 4.674 -12.692 -6.294 1.00 97.31 85 ASN A O 1
ATOM 684 N N . PRO A 1 86 ? 2.466 -12.830 -6.662 1.00 97.06 86 PRO A N 1
ATOM 685 C CA . PRO A 1 86 ? 2.459 -14.290 -6.635 1.00 97.06 86 PRO A CA 1
ATOM 686 C C . PRO A 1 86 ? 3.086 -14.911 -7.888 1.00 97.06 86 PRO A C 1
ATOM 688 O O . PRO A 1 86 ? 3.179 -16.136 -7.964 1.00 97.06 86 PRO A O 1
ATOM 691 N N . LYS A 1 87 ? 3.434 -14.096 -8.891 1.00 98.00 87 LYS A N 1
ATOM 692 C CA . LYS A 1 87 ? 4.013 -14.551 -10.154 1.00 98.00 87 LYS A CA 1
ATOM 693 C C . LYS A 1 87 ? 5.533 -14.394 -10.224 1.00 98.00 87 LYS A C 1
ATOM 695 O O . LYS A 1 87 ? 6.116 -14.915 -11.164 1.00 98.00 87 LYS A O 1
ATOM 700 N N . GLU A 1 88 ? 6.146 -13.764 -9.225 1.00 98.19 88 GLU A N 1
ATOM 701 C CA . GLU A 1 88 ? 7.593 -13.558 -9.150 1.00 98.19 88 GLU A CA 1
ATOM 702 C C . GLU A 1 88 ? 8.268 -14.541 -8.191 1.00 98.19 88 GLU A C 1
ATOM 704 O O . GLU A 1 88 ? 7.701 -14.929 -7.161 1.00 98.19 88 GLU A O 1
ATOM 709 N N . ILE A 1 89 ? 9.509 -14.919 -8.501 1.00 97.31 89 ILE A N 1
ATOM 710 C CA . ILE A 1 89 ? 10.382 -15.699 -7.624 1.00 97.31 89 ILE A CA 1
ATOM 711 C C . ILE A 1 89 ? 11.427 -14.750 -7.020 1.00 97.31 89 ILE A C 1
ATOM 713 O O . ILE A 1 89 ? 12.370 -14.372 -7.709 1.00 97.31 89 ILE A O 1
ATOM 717 N N . PRO A 1 90 ? 11.344 -14.431 -5.714 1.00 95.50 90 PRO A N 1
ATOM 718 C CA . PRO A 1 90 ? 12.214 -13.435 -5.100 1.00 95.50 90 PRO A CA 1
ATOM 719 C C . PRO A 1 90 ? 13.712 -13.689 -5.296 1.00 95.50 90 PRO A C 1
ATOM 721 O O . PRO A 1 90 ? 14.250 -14.699 -4.830 1.00 95.50 90 PRO A O 1
ATOM 724 N N . GLY A 1 91 ? 14.396 -12.709 -5.889 1.00 94.31 91 GLY A N 1
ATOM 725 C CA . GLY A 1 91 ? 15.853 -12.632 -5.936 1.00 94.31 91 GLY A CA 1
ATOM 726 C C . GLY A 1 91 ? 16.484 -13.555 -6.973 1.00 94.31 91 GLY A C 1
ATOM 727 O O . GLY A 1 91 ? 17.650 -13.932 -6.819 1.00 94.31 91 GLY A O 1
ATOM 728 N N . ASN A 1 92 ? 15.733 -13.955 -8.001 1.00 96.69 92 ASN A N 1
ATOM 729 C CA . ASN A 1 92 ? 16.267 -14.769 -9.090 1.00 96.69 92 ASN A CA 1
ATOM 730 C C . ASN A 1 92 ? 16.863 -13.916 -10.232 1.00 96.69 92 ASN A C 1
ATOM 732 O O . ASN A 1 92 ? 17.507 -14.480 -11.126 1.00 96.69 92 ASN A O 1
ATOM 736 N N . GLY A 1 93 ? 16.685 -12.588 -10.188 1.00 94.50 93 GLY A N 1
ATOM 737 C CA . GLY A 1 93 ? 17.188 -11.646 -11.183 1.00 94.50 93 GLY A CA 1
ATOM 738 C C . GLY A 1 93 ? 16.453 -11.710 -12.521 1.00 94.50 93 GLY A C 1
ATOM 739 O O . GLY A 1 93 ? 17.048 -11.367 -13.546 1.00 94.50 93 GLY A O 1
ATOM 740 N N . LYS A 1 94 ? 15.214 -12.209 -12.548 1.00 95.38 94 LYS A N 1
ATOM 741 C CA . LYS A 1 94 ? 14.381 -12.342 -13.748 1.00 95.38 94 LYS A CA 1
ATOM 742 C C . LYS A 1 94 ? 13.055 -11.613 -13.560 1.00 95.38 94 LYS A C 1
ATOM 744 O O . LYS A 1 94 ? 12.642 -11.306 -12.457 1.00 95.38 94 LYS A O 1
ATOM 749 N N . ASP A 1 95 ? 12.447 -11.291 -14.688 1.00 96.56 95 ASP A N 1
ATOM 750 C CA . ASP A 1 95 ? 11.041 -10.909 -14.780 1.00 96.56 95 ASP A CA 1
ATOM 751 C C . ASP A 1 95 ? 10.285 -12.208 -15.093 1.00 96.56 95 ASP A C 1
ATOM 753 O O . ASP A 1 95 ? 10.349 -12.710 -16.223 1.00 96.56 95 ASP A O 1
ATOM 757 N N . ASP A 1 96 ? 9.729 -12.841 -14.059 1.00 98.06 96 ASP A N 1
ATOM 758 C CA . ASP A 1 96 ? 9.105 -14.165 -14.168 1.00 98.06 96 ASP A CA 1
ATOM 759 C C . ASP A 1 96 ? 7.695 -14.079 -14.762 1.00 98.06 96 ASP A C 1
ATOM 761 O O . ASP A 1 96 ? 7.227 -15.029 -15.405 1.00 98.06 96 ASP A O 1
ATOM 765 N N . ASP A 1 97 ? 7.018 -12.948 -14.568 1.00 97.69 97 ASP A N 1
ATOM 766 C CA . ASP A 1 97 ? 5.654 -12.730 -15.036 1.00 97.69 97 ASP A CA 1
ATOM 767 C C . ASP A 1 97 ? 5.555 -12.010 -16.396 1.00 97.69 97 ASP A C 1
ATOM 769 O O . ASP A 1 97 ? 4.487 -12.020 -17.026 1.00 97.69 97 ASP A O 1
ATOM 773 N N . GLY A 1 98 ? 6.677 -11.486 -16.895 1.00 97.12 98 GLY A N 1
ATOM 774 C CA . GLY A 1 98 ? 6.821 -10.845 -18.197 1.00 97.12 98 GLY A CA 1
ATOM 775 C C . GLY A 1 98 ? 6.214 -9.444 -18.261 1.00 97.12 98 GLY A C 1
ATOM 776 O O . GLY A 1 98 ? 5.808 -9.014 -19.349 1.00 97.12 98 GLY A O 1
ATOM 777 N N . ASN A 1 99 ? 6.079 -8.753 -17.126 1.00 95.75 99 ASN A N 1
ATOM 778 C CA . ASN A 1 99 ? 5.460 -7.430 -17.046 1.00 95.75 99 ASN A CA 1
ATOM 779 C C . ASN A 1 99 ? 6.431 -6.265 -17.342 1.00 95.75 99 ASN A C 1
ATOM 781 O O . ASN A 1 99 ? 5.986 -5.121 -17.476 1.00 95.75 99 ASN A O 1
ATOM 785 N N . GLY A 1 100 ? 7.725 -6.552 -17.517 1.00 94.50 100 GLY A N 1
ATOM 786 C CA . GLY A 1 100 ? 8.782 -5.577 -17.774 1.00 94.50 100 GLY A CA 1
ATOM 787 C C . GLY A 1 100 ? 9.546 -5.118 -16.529 1.00 94.50 100 GLY A C 1
ATOM 788 O O . GLY A 1 100 ? 10.405 -4.239 -16.656 1.00 94.50 100 GLY A O 1
ATOM 789 N N . TYR A 1 101 ? 9.265 -5.688 -15.356 1.00 92.69 101 TYR A N 1
ATOM 790 C CA . TYR A 1 101 ? 9.862 -5.325 -14.074 1.00 92.69 101 TYR A CA 1
ATOM 791 C C . TYR A 1 101 ? 10.496 -6.551 -13.412 1.00 92.69 101 TYR A C 1
ATOM 793 O O . TYR A 1 101 ? 9.825 -7.481 -12.997 1.00 92.69 101 TYR A O 1
ATOM 801 N N . THR A 1 102 ? 11.823 -6.556 -13.313 1.00 93.44 102 THR A N 1
ATOM 802 C CA . THR A 1 102 ? 12.578 -7.659 -12.699 1.00 93.44 102 THR A CA 1
ATOM 803 C C . THR A 1 102 ? 12.418 -7.661 -11.178 1.00 93.44 102 THR A C 1
ATOM 805 O O . THR A 1 102 ? 12.729 -6.648 -10.554 1.00 93.44 102 THR A O 1
ATOM 808 N N . ASP A 1 103 ? 12.035 -8.796 -10.581 1.00 94.12 103 ASP A N 1
ATOM 809 C CA . ASP A 1 103 ? 11.903 -8.977 -9.126 1.00 94.12 103 ASP A CA 1
ATOM 810 C C . ASP A 1 103 ? 10.969 -7.936 -8.441 1.00 94.12 103 ASP A C 1
ATOM 812 O O . ASP A 1 103 ? 11.276 -7.410 -7.363 1.00 94.12 103 ASP A O 1
ATOM 816 N N . ASP A 1 104 ? 9.800 -7.619 -9.015 1.00 94.88 104 ASP A N 1
ATOM 817 C CA . ASP A 1 104 ? 8.839 -6.633 -8.475 1.00 94.88 104 ASP A CA 1
ATOM 818 C C . ASP A 1 104 ? 7.964 -7.171 -7.312 1.00 94.88 104 ASP A C 1
ATOM 820 O O . ASP A 1 104 ? 6.741 -7.022 -7.252 1.00 94.88 104 ASP A O 1
ATOM 824 N N . ILE A 1 105 ? 8.618 -7.765 -6.307 1.00 96.12 105 ILE A N 1
ATOM 825 C CA . ILE A 1 105 ? 8.000 -8.574 -5.238 1.00 96.12 105 ILE A CA 1
ATOM 826 C C . ILE A 1 105 ? 6.915 -7.844 -4.444 1.00 96.12 105 ILE A C 1
ATOM 828 O O . ILE A 1 105 ? 5.914 -8.457 -4.078 1.00 96.12 105 ILE A O 1
ATOM 832 N N . HIS A 1 106 ? 7.098 -6.554 -4.160 1.00 95.94 106 HIS A N 1
ATOM 833 C CA . HIS A 1 106 ? 6.152 -5.738 -3.384 1.00 95.94 106 HIS A CA 1
ATOM 834 C C . HIS A 1 106 ? 5.647 -4.518 -4.166 1.00 95.94 106 HIS A C 1
ATOM 836 O O . HIS A 1 106 ? 5.136 -3.563 -3.577 1.00 95.94 106 HIS A O 1
ATOM 842 N N . GLY A 1 107 ? 5.792 -4.544 -5.491 1.00 94.31 107 GLY A N 1
ATOM 843 C CA . GLY A 1 107 ? 5.567 -3.408 -6.376 1.00 94.31 107 GLY A CA 1
ATOM 844 C C . GLY A 1 107 ? 6.868 -2.897 -6.988 1.00 94.31 107 GLY A C 1
ATOM 845 O O . GLY A 1 107 ? 7.904 -3.555 -6.922 1.00 94.31 107 GLY A O 1
ATOM 846 N N . TRP A 1 108 ? 6.804 -1.706 -7.583 1.00 92.62 108 TRP A N 1
ATOM 847 C CA . TRP A 1 108 ? 7.869 -1.201 -8.444 1.00 92.62 108 TRP A CA 1
ATOM 848 C C . TRP A 1 108 ? 8.223 0.264 -8.186 1.00 92.62 108 TRP A C 1
ATOM 850 O O . TRP A 1 108 ? 7.361 1.085 -7.864 1.00 92.62 108 TRP A O 1
ATOM 860 N N . ASN A 1 109 ? 9.498 0.604 -8.395 1.00 90.25 109 ASN A N 1
ATOM 861 C CA . ASN A 1 109 ? 9.995 1.973 -8.344 1.00 90.25 109 ASN A CA 1
ATOM 862 C C . ASN A 1 109 ? 10.198 2.550 -9.756 1.00 90.25 109 ASN A C 1
ATOM 864 O O . ASN A 1 109 ? 11.246 2.385 -10.376 1.00 90.25 109 ASN A O 1
ATOM 868 N N . PHE A 1 110 ? 9.209 3.300 -10.241 1.00 87.06 110 PHE A N 1
ATOM 869 C CA . PHE A 1 110 ? 9.255 3.961 -11.554 1.00 87.06 110 PHE A CA 1
ATOM 870 C C . PHE A 1 110 ? 10.236 5.134 -11.640 1.00 87.06 110 PHE A C 1
ATOM 872 O O . PHE A 1 110 ? 10.611 5.544 -12.737 1.00 87.06 110 PHE A O 1
ATOM 879 N N . CYS A 1 111 ? 10.635 5.680 -10.493 1.00 83.81 111 CYS A N 1
ATOM 880 C CA . CYS A 1 111 ? 11.568 6.796 -10.386 1.00 83.81 111 CYS A CA 1
ATOM 881 C C . CYS A 1 111 ? 12.928 6.339 -9.838 1.00 83.81 111 CYS A C 1
ATOM 883 O O . CYS A 1 111 ? 13.693 7.166 -9.347 1.00 83.81 111 CYS A O 1
ATOM 885 N N . GLY A 1 112 ? 13.197 5.032 -9.836 1.00 79.25 112 GLY A N 1
ATOM 886 C CA . GLY A 1 112 ? 14.438 4.466 -9.332 1.00 79.25 112 GLY A CA 1
ATOM 887 C C . GLY A 1 112 ? 15.584 4.666 -10.311 1.00 79.25 112 GLY A C 1
ATOM 888 O O . GLY A 1 112 ? 15.393 4.740 -11.527 1.00 79.25 112 GLY A O 1
ATOM 889 N N . ALA A 1 113 ? 16.798 4.731 -9.777 1.00 75.38 113 ALA A N 1
ATOM 890 C CA . ALA A 1 113 ? 17.993 4.635 -10.599 1.00 75.38 113 ALA A CA 1
ATOM 891 C C . ALA A 1 113 ? 18.133 3.210 -11.170 1.00 75.38 113 ALA A C 1
ATOM 893 O O . ALA A 1 113 ? 17.546 2.257 -10.662 1.00 75.38 113 ALA A O 1
ATOM 894 N N . ALA A 1 114 ? 18.938 3.039 -12.226 1.00 73.50 114 ALA A N 1
ATOM 895 C CA . ALA A 1 114 ? 19.128 1.739 -12.888 1.00 73.50 114 ALA A CA 1
ATOM 896 C C . ALA A 1 114 ? 19.665 0.630 -11.956 1.00 73.50 114 ALA A C 1
ATOM 898 O O . ALA A 1 114 ? 19.557 -0.548 -12.272 1.00 73.50 114 ALA A O 1
ATOM 899 N N . ASN A 1 115 ? 20.249 1.006 -10.817 1.00 74.38 115 ASN A N 1
ATOM 900 C CA . ASN A 1 115 ? 20.711 0.108 -9.759 1.00 74.38 115 ASN A CA 1
ATOM 901 C C . ASN A 1 115 ? 19.625 -0.220 -8.708 1.00 74.38 115 ASN A C 1
ATOM 903 O O . ASN A 1 115 ? 19.943 -0.842 -7.699 1.00 74.38 115 ASN A O 1
ATOM 907 N N . GLY A 1 116 ? 18.377 0.215 -8.910 1.00 73.19 116 GLY A N 1
ATOM 908 C CA . GLY A 1 116 ? 17.257 0.000 -7.990 1.00 73.19 116 GLY A CA 1
ATOM 909 C C . GLY A 1 116 ? 17.208 0.963 -6.799 1.00 73.19 116 GLY A C 1
ATOM 910 O O . GLY A 1 116 ? 16.333 0.830 -5.945 1.00 73.19 116 GLY A O 1
ATOM 911 N N . GLU A 1 117 ? 18.114 1.941 -6.715 1.00 78.75 117 GLU A N 1
ATOM 912 C CA . GLU A 1 117 ? 18.118 2.900 -5.609 1.00 78.75 117 GLU A CA 1
ATOM 913 C C . GLU A 1 117 ? 16.998 3.938 -5.738 1.00 78.75 117 GLU A C 1
ATOM 915 O O . GLU A 1 117 ? 16.687 4.442 -6.822 1.00 78.75 117 GLU A O 1
ATOM 920 N N . ASN A 1 118 ? 16.424 4.310 -4.591 1.00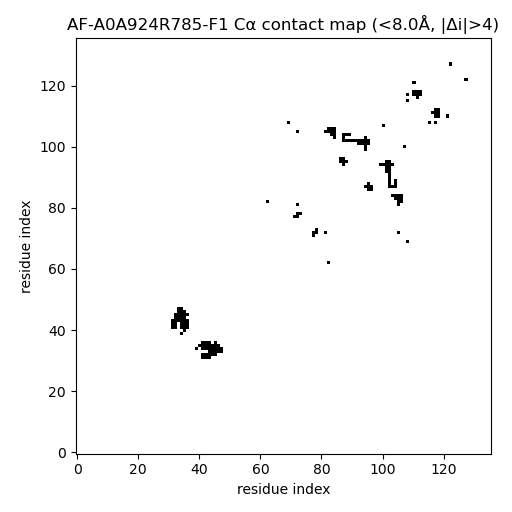 78.12 118 ASN A N 1
ATOM 921 C CA . ASN A 1 118 ? 15.473 5.410 -4.504 1.00 78.12 118 ASN A CA 1
ATOM 922 C C . ASN A 1 118 ? 16.181 6.734 -4.805 1.00 78.12 118 ASN A C 1
ATOM 924 O O . ASN A 1 118 ? 17.127 7.123 -4.117 1.00 78.12 118 ASN A O 1
ATOM 928 N N . MET A 1 119 ? 15.688 7.466 -5.800 1.00 75.38 119 MET A N 1
ATOM 929 C CA . MET A 1 119 ? 16.199 8.798 -6.096 1.00 75.38 119 MET A CA 1
ATOM 930 C C . MET A 1 119 ? 15.728 9.791 -5.027 1.00 75.38 119 MET A C 1
ATOM 932 O O . MET A 1 119 ? 14.541 10.084 -4.913 1.00 75.38 119 MET A O 1
ATOM 936 N N . ALA A 1 120 ? 16.671 10.339 -4.254 1.00 70.25 120 ALA A N 1
ATOM 937 C CA . ALA A 1 120 ? 16.375 11.335 -3.218 1.00 70.25 120 ALA A CA 1
ATOM 938 C C . ALA A 1 120 ? 15.869 12.670 -3.794 1.00 70.25 120 ALA A C 1
ATOM 940 O O . ALA A 1 120 ? 15.158 13.415 -3.121 1.00 70.25 120 ALA A O 1
ATOM 941 N N . VAL A 1 121 ? 16.248 12.985 -5.036 1.00 73.12 121 VAL A N 1
ATOM 942 C CA . VAL A 1 121 ? 15.839 14.200 -5.741 1.00 73.12 121 VAL A CA 1
ATOM 943 C C . VAL A 1 121 ? 15.458 13.826 -7.162 1.00 73.12 121 VAL A C 1
ATOM 945 O O . VAL A 1 121 ? 16.277 13.294 -7.907 1.00 73.12 121 VAL A O 1
ATOM 948 N N . ASN A 1 122 ? 14.230 14.163 -7.537 1.00 70.94 122 ASN A N 1
ATOM 949 C CA . ASN A 1 122 ? 13.745 14.067 -8.905 1.00 70.94 122 ASN A CA 1
ATOM 950 C C . ASN A 1 122 ? 13.438 15.463 -9.441 1.00 70.94 122 ASN A C 1
ATOM 952 O O . ASN A 1 122 ? 13.049 16.367 -8.698 1.00 70.94 122 ASN A O 1
ATOM 956 N N . THR A 1 123 ? 13.612 15.658 -10.747 1.00 77.06 123 THR A N 1
ATOM 957 C CA . THR A 1 123 ? 13.150 16.882 -11.405 1.00 77.06 123 THR A CA 1
ATOM 958 C C . THR A 1 123 ? 11.626 16.923 -11.352 1.00 77.06 123 THR A C 1
ATOM 960 O O . THR A 1 123 ? 10.969 15.968 -11.756 1.00 77.06 123 THR A O 1
ATOM 963 N N . HIS A 1 124 ? 11.049 18.026 -10.871 1.00 81.19 124 HIS A N 1
ATOM 964 C CA . HIS A 1 124 ? 9.597 18.189 -10.871 1.00 81.19 124 HIS A CA 1
ATOM 965 C C . HIS A 1 124 ? 9.027 18.052 -12.289 1.00 81.19 124 HIS A C 1
ATOM 967 O O . HIS A 1 124 ? 9.582 18.613 -13.238 1.00 81.19 124 HIS A O 1
ATOM 973 N N . GLU A 1 125 ? 7.863 17.410 -12.423 1.00 78.75 125 GLU A N 1
ATOM 974 C CA . GLU A 1 1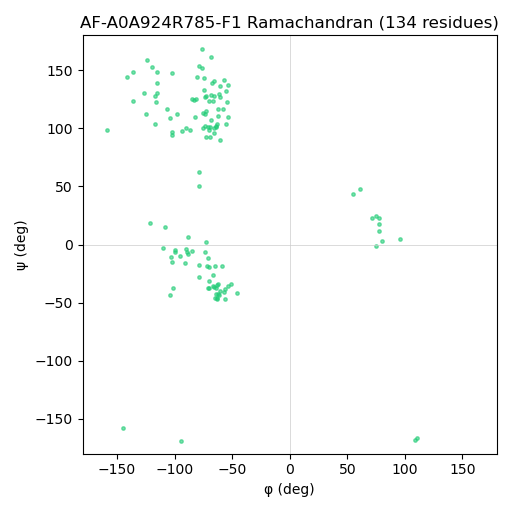25 ? 7.186 17.257 -13.720 1.00 78.75 125 GLU A CA 1
ATOM 975 C C . GLU A 1 125 ? 6.975 18.601 -14.428 1.00 78.75 125 GLU A C 1
ATOM 977 O O . GLU A 1 125 ? 7.154 18.693 -15.639 1.00 78.75 125 GLU A O 1
ATOM 982 N N . ILE A 1 126 ? 6.704 19.682 -13.683 1.00 84.44 126 ILE A N 1
ATOM 983 C CA . ILE A 1 126 ? 6.568 21.026 -14.263 1.00 84.44 126 ILE A CA 1
ATOM 984 C C . ILE A 1 126 ? 7.849 21.503 -14.959 1.00 84.44 126 ILE A C 1
ATOM 986 O O . ILE A 1 126 ? 7.781 22.089 -16.037 1.00 84.44 126 ILE A O 1
ATOM 990 N N . ALA A 1 127 ? 9.019 21.222 -14.381 1.00 86.62 127 ALA A N 1
ATOM 991 C CA . ALA A 1 127 ? 10.298 21.580 -14.980 1.00 86.62 127 ALA A CA 1
ATOM 992 C C . ALA A 1 127 ? 10.576 20.715 -16.217 1.00 86.62 127 ALA A C 1
ATOM 994 O O . ALA A 1 127 ? 11.063 21.226 -17.226 1.00 86.62 127 ALA A O 1
ATOM 995 N N . ARG A 1 128 ? 10.196 19.431 -16.175 1.00 83.31 128 ARG A N 1
ATOM 996 C CA . ARG A 1 128 ? 10.331 18.500 -17.301 1.00 83.31 128 ARG A CA 1
ATOM 997 C C . ARG A 1 128 ? 9.457 18.912 -18.491 1.00 83.31 128 ARG A C 1
ATOM 999 O O . ARG A 1 128 ? 9.948 18.992 -19.615 1.00 83.31 128 ARG A O 1
ATOM 1006 N N . VAL A 1 129 ? 8.193 19.259 -18.234 1.00 88.25 129 VAL A N 1
ATOM 1007 C CA . VAL A 1 129 ? 7.262 19.786 -19.244 1.00 88.25 129 VAL A CA 1
ATOM 1008 C C . VAL A 1 129 ? 7.769 21.120 -19.788 1.00 88.25 129 VAL A C 1
ATOM 1010 O O . VAL A 1 129 ? 7.847 21.286 -21.000 1.00 88.25 129 VAL A O 1
ATOM 1013 N N . TYR A 1 130 ? 8.186 22.053 -18.929 1.00 89.62 130 TYR A N 1
ATOM 1014 C CA . TYR A 1 130 ? 8.736 23.332 -19.383 1.00 89.62 130 TYR A CA 1
ATOM 1015 C C . TYR A 1 130 ? 9.929 23.146 -20.330 1.00 89.62 130 TYR A C 1
ATOM 1017 O O . TYR A 1 130 ? 9.949 23.745 -21.400 1.00 89.62 130 TYR A O 1
ATOM 1025 N N . HIS A 1 131 ? 10.890 22.285 -19.983 1.00 86.56 131 HIS A N 1
ATOM 1026 C CA . HIS A 1 131 ? 12.044 22.009 -20.841 1.00 86.56 131 HIS A CA 1
ATOM 1027 C C . HIS A 1 131 ? 11.664 21.396 -22.191 1.00 86.56 131 HIS A C 1
ATOM 1029 O O . HIS A 1 131 ? 12.310 21.711 -23.185 1.00 86.56 131 HIS A O 1
ATOM 1035 N N . HIS A 1 132 ? 10.620 20.566 -22.245 1.00 87.31 132 HIS A N 1
ATOM 1036 C CA . HIS A 1 132 ? 10.135 19.988 -23.499 1.00 87.31 132 HIS A CA 1
ATOM 1037 C C . HIS A 1 132 ? 9.538 21.041 -24.449 1.00 87.31 132 HIS A C 1
ATOM 1039 O O . HIS A 1 132 ? 9.684 20.929 -25.662 1.00 87.31 132 HIS A O 1
ATOM 1045 N N . TRP A 1 133 ? 8.870 22.065 -23.906 1.00 91.25 133 TRP A N 1
ATOM 1046 C CA . TRP A 1 133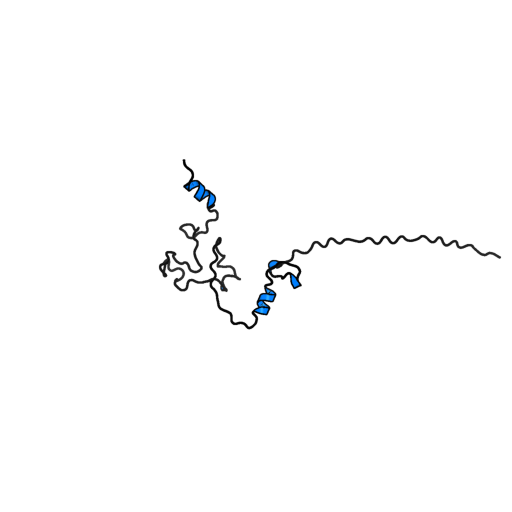 ? 8.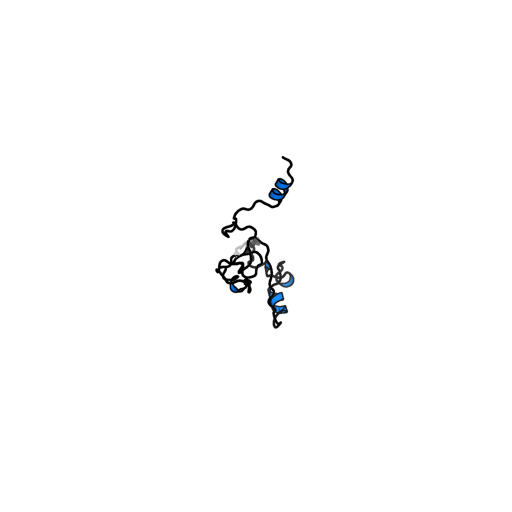148 23.074 -24.696 1.00 91.25 133 TRP A CA 1
ATOM 1047 C C . TRP A 1 133 ? 8.874 24.416 -24.833 1.00 91.25 133 TRP A C 1
ATOM 1049 O O . TRP A 1 133 ? 8.463 25.263 -25.631 1.00 91.25 133 TRP A O 1
ATOM 1059 N N . LYS A 1 134 ? 9.945 24.637 -24.070 1.00 90.00 134 LYS A N 1
ATOM 1060 C CA . LYS A 1 134 ? 10.823 25.794 -24.223 1.00 90.00 134 LYS A CA 1
ATOM 1061 C C . LYS A 1 134 ? 11.453 25.741 -25.618 1.00 90.00 134 LYS A C 1
ATOM 1063 O O . LYS A 1 134 ? 12.226 24.839 -25.921 1.00 90.00 134 LYS A O 1
ATOM 1068 N N . LYS A 1 135 ? 11.146 26.734 -26.455 1.00 73.19 135 LYS A N 1
ATOM 1069 C CA . LYS A 1 135 ? 11.966 27.033 -27.635 1.00 73.19 135 LYS A CA 1
ATOM 1070 C C . LYS A 1 135 ? 13.317 27.561 -27.152 1.00 73.19 135 LYS A C 1
ATOM 1072 O O . LYS A 1 135 ? 13.339 28.297 -26.163 1.00 73.19 135 LYS A O 1
ATOM 1077 N N . GLU A 1 136 ? 14.394 27.122 -27.803 1.00 70.56 136 GLU A N 1
ATOM 1078 C CA . GLU A 1 136 ? 15.767 27.539 -27.480 1.00 70.56 136 GLU A CA 1
ATOM 1079 C C . GLU A 1 136 ? 15.919 29.060 -27.379 1.00 70.56 136 GLU A C 1
ATOM 1081 O O . GLU A 1 136 ? 15.344 29.776 -28.234 1.00 70.56 136 GLU A O 1
#

Foldseek 3Di:
DDDDDDDDDDDDDPPPPPPPPPPPPPPPDPPLQCPPCVPPVGPHDVVVVVCVVCPPPDDDDDDDDDDDLDDDCPDPVCVVPQAFDPQADAPPQDPRVPPPDGRQGRHDDPCADPVRHRDPDDDDVVVVVCVVPDDD

Radius of gyration: 34.02 Å; Cα contacts (8 Å, |Δi|>4): 88; chains: 1; bounding box: 41×68×116 Å